Protein AF-A0A5W1Z7L9-F1 (afdb_monomer_lite)

Organism: Salmonella newport (NCBI:txid108619)

Radius of gyration: 15.55 Å; chains: 1; bounding box: 35×38×39 Å

Structure (mmCIF, N/CA/C/O backbone):
data_AF-A0A5W1Z7L9-F1
#
_entry.id   AF-A0A5W1Z7L9-F1
#
loop_
_atom_site.group_PDB
_atom_site.id
_atom_site.type_symbol
_atom_site.label_atom_id
_atom_site.label_alt_id
_atom_site.label_comp_id
_atom_site.label_asym_id
_atom_site.label_entity_id
_atom_site.label_seq_id
_atom_site.pdbx_PDB_ins_code
_atom_site.Cartn_x
_atom_site.Cartn_y
_atom_site.Cartn_z
_atom_site.occupancy
_atom_site.B_iso_or_equiv
_atom_site.auth_seq_id
_atom_site.auth_comp_id
_atom_site.auth_asym_id
_atom_site.auth_atom_id
_atom_site.pdbx_PDB_model_num
ATOM 1 N N . MET A 1 1 ? -19.820 20.999 -18.032 1.00 49.94 1 MET A N 1
ATOM 2 C CA . MET A 1 1 ? -18.857 20.872 -16.922 1.00 49.94 1 MET A CA 1
ATOM 3 C C . MET A 1 1 ? -17.539 20.488 -17.565 1.00 49.94 1 MET A C 1
ATOM 5 O O . MET A 1 1 ? -17.458 19.385 -18.086 1.00 49.94 1 MET A O 1
ATOM 9 N N . ASP A 1 2 ? -16.578 21.408 -17.646 1.00 57.59 2 ASP A N 1
ATOM 10 C CA . ASP A 1 2 ? -15.260 21.103 -18.214 1.00 57.59 2 ASP A CA 1
ATOM 11 C C . ASP A 1 2 ? -14.469 20.267 -17.210 1.00 57.59 2 ASP A C 1
ATOM 13 O O . ASP A 1 2 ? -13.840 20.780 -16.287 1.00 57.59 2 ASP A O 1
ATOM 17 N N . THR A 1 3 ? -14.555 18.950 -17.349 1.00 65.69 3 THR A N 1
ATOM 18 C CA . THR A 1 3 ? -13.773 18.009 -16.550 1.00 65.69 3 THR A CA 1
ATOM 19 C C . THR A 1 3 ? -12.587 17.514 -17.354 1.00 65.69 3 THR A C 1
ATOM 21 O O . THR A 1 3 ? -12.761 16.931 -18.423 1.00 65.69 3 THR A O 1
ATOM 24 N N . LYS A 1 4 ? -11.378 17.690 -16.816 1.00 75.12 4 LYS A N 1
ATOM 25 C CA . LYS A 1 4 ? -10.159 17.085 -17.356 1.00 75.12 4 LYS A CA 1
ATOM 26 C C . LYS A 1 4 ? -9.795 15.856 -16.531 1.00 75.12 4 LYS A C 1
ATOM 28 O O . LYS A 1 4 ? -9.700 15.936 -15.308 1.00 75.12 4 LYS A O 1
ATOM 33 N N . LEU A 1 5 ? -9.558 14.734 -17.207 1.00 77.75 5 LEU A N 1
ATOM 34 C CA . LEU A 1 5 ? -8.990 13.546 -16.576 1.00 77.75 5 LEU A CA 1
ATOM 35 C C . LEU A 1 5 ? -7.588 13.872 -16.055 1.00 77.75 5 LEU A C 1
ATOM 37 O O . LEU A 1 5 ? -6.744 14.402 -16.783 1.00 77.75 5 LEU A O 1
ATOM 41 N N . ARG A 1 6 ? -7.340 13.569 -14.782 1.00 74.94 6 ARG A N 1
ATOM 42 C CA . ARG A 1 6 ? -6.013 13.702 -14.186 1.00 74.94 6 ARG A CA 1
ATOM 43 C C . ARG A 1 6 ? -5.206 12.452 -14.511 1.00 74.94 6 ARG A C 1
ATOM 45 O O . ARG A 1 6 ? -5.657 11.347 -14.232 1.00 74.94 6 ARG A O 1
ATOM 52 N N . GLN A 1 7 ? -4.001 12.628 -15.043 1.00 77.31 7 GLN A N 1
ATOM 53 C CA . GLN A 1 7 ? -3.027 11.543 -15.100 1.00 77.31 7 GLN A CA 1
ATOM 54 C C . GLN A 1 7 ? -2.574 11.226 -13.666 1.00 77.31 7 GLN A C 1
ATOM 56 O O . GLN A 1 7 ? -2.044 12.095 -12.974 1.00 77.31 7 GLN A O 1
ATOM 61 N N . LEU A 1 8 ? -2.873 10.012 -13.196 1.00 77.62 8 LEU A N 1
ATOM 62 C CA . LEU A 1 8 ? -2.645 9.586 -11.806 1.00 77.62 8 LEU A CA 1
ATOM 63 C C . LEU A 1 8 ? -1.255 8.974 -11.581 1.00 77.62 8 LEU A C 1
ATOM 65 O O . LEU A 1 8 ? -0.785 8.928 -10.441 1.00 77.62 8 LEU A O 1
ATOM 69 N N . MET A 1 9 ? -0.619 8.498 -12.653 1.00 86.44 9 MET A N 1
ATOM 70 C CA . MET A 1 9 ? 0.701 7.871 -12.646 1.00 86.44 9 MET A CA 1
ATOM 71 C C . MET A 1 9 ? 1.510 8.317 -13.865 1.00 86.44 9 MET A C 1
ATOM 73 O O . MET A 1 9 ? 0.943 8.505 -14.947 1.00 86.44 9 MET A O 1
ATOM 77 N N . SER A 1 10 ? 2.816 8.497 -13.683 1.00 87.94 10 SER A N 1
ATOM 78 C CA . SER A 1 10 ? 3.758 8.681 -14.792 1.00 87.94 10 SER A CA 1
ATOM 79 C C . SER A 1 10 ? 3.943 7.379 -15.582 1.00 87.94 10 SER A C 1
ATOM 81 O O . SER A 1 10 ? 3.583 6.302 -15.105 1.00 87.94 10 SER A O 1
ATOM 83 N N . ASP A 1 11 ? 4.531 7.456 -16.778 1.00 89.88 11 ASP A N 1
ATOM 84 C CA . ASP A 1 11 ? 4.839 6.262 -17.584 1.00 89.88 11 ASP A CA 1
ATOM 85 C C . ASP A 1 11 ? 5.757 5.288 -16.836 1.00 89.88 11 ASP A C 1
ATOM 87 O O . ASP A 1 11 ? 5.596 4.074 -16.920 1.00 89.88 11 ASP A O 1
ATOM 91 N N . GLU A 1 12 ? 6.670 5.822 -16.029 1.00 88.69 12 GLU A N 1
ATOM 92 C CA . GLU A 1 12 ? 7.566 5.021 -15.207 1.00 88.69 12 GLU A CA 1
ATOM 93 C C . GLU A 1 12 ? 6.848 4.347 -14.029 1.00 88.69 12 GLU A C 1
ATOM 95 O O . GLU A 1 12 ? 7.101 3.182 -13.730 1.00 88.69 12 GLU A O 1
ATOM 100 N N . GLU A 1 13 ? 5.909 5.037 -13.377 1.00 90.38 13 GLU A N 1
ATOM 101 C CA . GLU A 1 13 ? 5.073 4.420 -12.341 1.00 90.38 13 GLU A CA 1
ATOM 102 C C . GLU A 1 13 ? 4.161 3.331 -12.927 1.00 90.38 13 GLU A C 1
ATOM 104 O O . GLU A 1 13 ? 3.908 2.322 -12.269 1.00 90.38 13 GLU A O 1
ATOM 109 N N . LEU A 1 14 ? 3.694 3.504 -14.169 1.00 91.88 14 LEU A N 1
ATOM 110 C CA . LEU A 1 14 ? 2.930 2.488 -14.897 1.00 91.88 14 LEU A CA 1
ATOM 111 C C . LEU A 1 14 ? 3.787 1.265 -15.240 1.00 91.88 14 LEU A C 1
ATOM 113 O O . LEU A 1 14 ? 3.330 0.133 -15.065 1.00 91.88 14 LEU A O 1
ATOM 117 N N . GLU A 1 15 ? 5.023 1.475 -15.697 1.00 93.25 15 GLU A N 1
ATOM 118 C CA . GLU A 1 15 ? 5.988 0.396 -15.917 1.00 93.25 15 GLU A CA 1
ATOM 119 C C . GLU A 1 15 ? 6.239 -0.361 -14.608 1.00 93.25 15 GLU A C 1
ATOM 121 O O . GLU A 1 15 ? 6.038 -1.576 -14.545 1.00 93.25 15 GLU A O 1
ATOM 126 N N . PHE A 1 16 ? 6.570 0.358 -13.536 1.00 94.12 16 PHE A N 1
ATOM 127 C CA . PHE A 1 16 ? 6.773 -0.214 -12.209 1.00 94.12 16 PHE A CA 1
ATOM 128 C C . PHE A 1 16 ? 5.576 -1.058 -11.749 1.00 94.12 16 PHE A C 1
ATOM 130 O O . PHE A 1 16 ? 5.740 -2.213 -11.350 1.00 94.12 16 PHE A O 1
ATOM 137 N N . PHE A 1 17 ? 4.360 -0.519 -11.859 1.00 94.56 17 PHE A N 1
ATOM 138 C CA . PHE A 1 17 ? 3.138 -1.216 -11.465 1.00 94.56 17 PHE A CA 1
ATOM 139 C C . PHE A 1 17 ? 2.876 -2.478 -12.298 1.00 94.56 17 PHE A C 1
ATOM 141 O O . PHE A 1 17 ? 2.433 -3.497 -11.766 1.00 94.56 17 PHE A O 1
ATOM 148 N N . SER A 1 18 ? 3.190 -2.446 -13.595 1.00 95.25 18 SER A N 1
ATOM 149 C CA . SER A 1 18 ? 3.093 -3.610 -14.483 1.00 95.25 18 SER A CA 1
ATOM 150 C C . SER A 1 18 ? 4.031 -4.736 -14.041 1.00 95.25 18 SER A C 1
ATOM 152 O O . SER A 1 18 ? 3.621 -5.896 -13.958 1.00 95.25 18 SER A O 1
ATOM 154 N N . HIS A 1 19 ? 5.272 -4.402 -13.683 1.00 96.31 19 HIS A N 1
ATOM 155 C CA . HIS A 1 19 ? 6.232 -5.367 -13.149 1.00 96.31 19 HIS A CA 1
ATOM 156 C C . HIS A 1 19 ? 5.794 -5.930 -11.792 1.00 96.31 19 HIS A C 1
ATOM 158 O O . HIS A 1 19 ? 5.816 -7.147 -11.606 1.00 96.31 19 HIS A O 1
ATOM 164 N N . LEU A 1 20 ? 5.306 -5.075 -10.890 1.00 95.56 20 LEU A N 1
ATOM 165 C CA . LEU A 1 20 ? 4.757 -5.496 -9.601 1.00 95.56 20 LEU A CA 1
ATOM 166 C C . LEU A 1 20 ? 3.568 -6.458 -9.765 1.00 95.56 20 LEU A C 1
ATOM 168 O O . LEU A 1 20 ? 3.475 -7.462 -9.064 1.00 95.56 20 LEU A O 1
ATOM 172 N N . THR A 1 21 ? 2.686 -6.185 -10.730 1.00 95.69 21 THR A N 1
ATOM 173 C CA . THR A 1 21 ? 1.532 -7.043 -11.048 1.00 95.69 21 THR A CA 1
ATOM 174 C C . THR A 1 21 ? 1.949 -8.424 -11.528 1.00 95.69 21 THR A C 1
ATOM 176 O O . THR A 1 21 ? 1.334 -9.408 -11.137 1.00 95.69 21 THR A O 1
ATOM 179 N N . ARG A 1 22 ? 3.016 -8.520 -12.327 1.00 95.12 22 ARG A N 1
ATOM 180 C CA . ARG A 1 22 ? 3.550 -9.812 -12.788 1.00 95.12 22 ARG A CA 1
ATOM 181 C C . ARG A 1 22 ? 4.219 -10.619 -11.675 1.00 95.12 22 ARG A C 1
ATOM 183 O O . ARG A 1 22 ? 4.290 -11.835 -11.792 1.00 95.12 22 ARG A O 1
ATOM 190 N N . LEU A 1 23 ? 4.743 -9.946 -10.652 1.00 94.94 23 LEU A N 1
ATOM 191 C CA . LEU A 1 23 ? 5.391 -10.582 -9.504 1.00 94.94 23 LEU A CA 1
ATOM 192 C C . LEU A 1 23 ? 4.398 -11.108 -8.466 1.00 94.94 23 LEU A C 1
ATOM 194 O O . LEU A 1 23 ? 4.712 -12.054 -7.754 1.00 94.94 23 LEU A O 1
ATOM 198 N N . CYS A 1 24 ? 3.214 -10.502 -8.363 1.00 95.31 24 CYS A N 1
ATOM 199 C CA . CYS A 1 24 ? 2.197 -10.955 -7.422 1.00 95.31 24 CYS A CA 1
ATOM 200 C C . CYS A 1 24 ? 1.630 -12.315 -7.863 1.00 95.31 24 CYS A C 1
ATOM 202 O O . CYS A 1 24 ? 1.137 -12.422 -8.990 1.00 95.31 24 CYS A O 1
ATOM 204 N N . PRO A 1 25 ? 1.647 -13.349 -7.003 1.00 94.94 25 PRO A N 1
ATOM 205 C CA . PRO A 1 25 ? 1.041 -14.628 -7.342 1.00 94.94 25 PRO A CA 1
ATOM 206 C C . PRO A 1 25 ? -0.486 -14.568 -7.280 1.00 94.94 25 PRO A C 1
ATOM 208 O O . PRO A 1 25 ? -1.097 -13.597 -6.819 1.00 94.94 25 PRO A O 1
ATOM 211 N N . GLU A 1 26 ? -1.117 -15.664 -7.702 1.00 94.06 26 GLU A N 1
ATOM 212 C CA . GLU A 1 26 ? -2.558 -15.835 -7.571 1.00 94.06 26 GLU A CA 1
ATOM 213 C C . GLU A 1 26 ? -3.005 -15.642 -6.111 1.00 94.06 26 GLU A C 1
ATOM 215 O O . GLU A 1 26 ? -2.407 -16.157 -5.166 1.00 94.06 26 GLU A O 1
ATOM 220 N N . GLY A 1 27 ? -4.076 -14.872 -5.914 1.00 94.44 27 GLY A N 1
ATOM 221 C CA . GLY A 1 27 ? -4.568 -14.546 -4.578 1.00 94.44 27 GLY A CA 1
ATOM 222 C C . GLY A 1 27 ? -3.912 -13.315 -3.940 1.00 94.44 27 GLY A C 1
ATOM 223 O O . GLY A 1 27 ? -4.277 -12.969 -2.810 1.00 94.44 27 GLY A O 1
ATOM 224 N N . MET A 1 28 ? -3.016 -12.619 -4.645 1.00 96.75 28 MET A N 1
ATOM 225 C CA . MET A 1 28 ? -2.553 -11.277 -4.289 1.00 96.75 28 MET A CA 1
ATOM 226 C C . MET A 1 28 ? -2.881 -10.275 -5.395 1.00 96.75 28 MET A C 1
ATOM 228 O O . MET A 1 28 ? -2.762 -10.578 -6.579 1.00 96.75 28 MET A O 1
ATOM 232 N N . ILE A 1 29 ? -3.304 -9.073 -5.004 1.00 96.00 29 ILE A N 1
ATOM 233 C CA . ILE A 1 29 ? -3.595 -7.988 -5.940 1.00 96.00 29 ILE A CA 1
ATOM 234 C C . ILE A 1 29 ? -2.806 -6.736 -5.557 1.00 96.00 29 ILE A C 1
ATOM 236 O O . ILE A 1 29 ? -2.970 -6.223 -4.443 1.00 96.00 29 ILE A O 1
ATOM 240 N N . PRO A 1 30 ? -1.956 -6.222 -6.459 1.00 95.88 30 PRO A N 1
ATOM 241 C CA . PRO A 1 30 ? -1.390 -4.904 -6.297 1.00 95.88 30 PRO A CA 1
ATOM 242 C C . PRO A 1 30 ? -2.411 -3.841 -6.708 1.00 95.88 30 PRO A C 1
ATOM 244 O O . PRO A 1 30 ? -3.138 -3.968 -7.691 1.00 95.88 30 PRO A O 1
ATOM 247 N N . LEU A 1 31 ? -2.447 -2.767 -5.935 1.00 95.06 31 LEU A N 1
ATOM 248 C CA . LEU A 1 31 ? -3.289 -1.596 -6.104 1.00 95.06 31 LEU A CA 1
ATOM 249 C C . LEU A 1 31 ? -2.394 -0.356 -6.104 1.00 95.06 31 LEU A C 1
ATOM 251 O O . LEU A 1 31 ? -1.370 -0.319 -5.419 1.00 95.06 31 LEU A O 1
ATOM 255 N N . ALA A 1 32 ? -2.791 0.669 -6.853 1.00 92.00 32 ALA A N 1
ATOM 256 C CA . ALA A 1 32 ? -2.071 1.934 -6.937 1.00 92.00 32 ALA A CA 1
ATOM 257 C C . ALA A 1 32 ? -2.916 3.089 -6.388 1.00 92.00 32 ALA A C 1
ATOM 259 O O . ALA A 1 32 ? -4.139 3.088 -6.525 1.00 92.00 32 ALA A O 1
ATOM 260 N N . ARG A 1 33 ? -2.253 4.096 -5.806 1.00 89.38 33 ARG A N 1
ATOM 261 C CA . ARG A 1 33 ? -2.866 5.337 -5.288 1.00 89.38 33 ARG A CA 1
ATOM 262 C C . ARG A 1 33 ? -4.019 5.082 -4.307 1.00 89.38 33 ARG A C 1
ATOM 264 O O . ARG A 1 33 ? -5.094 5.668 -4.423 1.00 89.38 33 ARG A O 1
ATOM 271 N N . VAL A 1 34 ? -3.780 4.223 -3.323 1.00 89.75 34 VAL A N 1
ATOM 272 C CA . VAL A 1 34 ? -4.790 3.802 -2.344 1.00 89.75 34 VAL A CA 1
ATOM 273 C C . VAL A 1 34 ? -4.803 4.747 -1.146 1.00 89.75 34 VAL A C 1
ATOM 275 O O . VAL A 1 34 ? -3.756 5.075 -0.588 1.00 89.75 34 VAL A O 1
ATOM 278 N N . LYS A 1 35 ? -5.989 5.180 -0.715 1.00 89.88 35 LYS A N 1
ATOM 279 C CA . LYS A 1 35 ? -6.160 5.853 0.577 1.00 89.88 35 LYS A CA 1
ATOM 280 C C . LYS A 1 35 ? -5.977 4.836 1.695 1.00 89.88 35 LYS A C 1
ATOM 282 O O . LYS A 1 35 ? -6.687 3.838 1.737 1.00 89.88 35 LYS A O 1
ATOM 287 N N . LEU A 1 36 ? -5.023 5.074 2.595 1.00 85.19 36 LEU A N 1
ATOM 288 C CA . LEU A 1 36 ? -4.684 4.077 3.616 1.00 85.19 36 LEU A CA 1
ATOM 289 C C . LEU A 1 36 ? -5.850 3.814 4.584 1.00 85.19 36 LEU A C 1
ATOM 291 O O . LEU A 1 36 ? -6.019 2.692 5.051 1.00 85.19 36 LEU A O 1
ATOM 295 N N . THR A 1 37 ? -6.696 4.8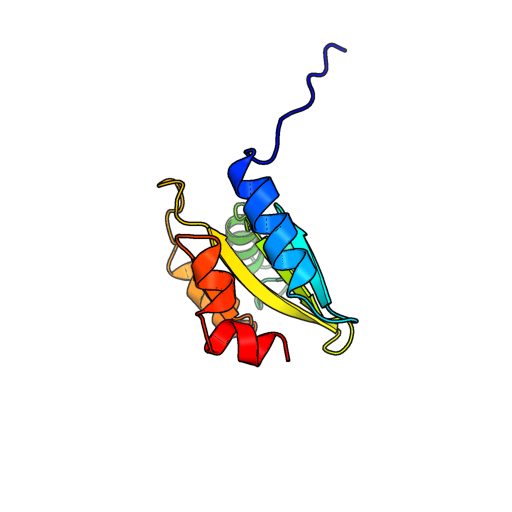21 4.809 1.00 89.31 37 THR A N 1
ATOM 296 C CA . THR A 1 37 ? -7.928 4.740 5.611 1.00 89.31 37 THR A CA 1
ATOM 297 C C . THR A 1 37 ? -8.977 3.766 5.080 1.00 89.31 37 THR A C 1
ATOM 299 O O . THR A 1 37 ? -9.871 3.391 5.828 1.00 89.31 37 THR A O 1
ATOM 302 N N . GLU A 1 38 ? -8.868 3.308 3.831 1.00 88.25 38 GLU A N 1
ATOM 303 C CA . GLU A 1 38 ? -9.725 2.237 3.302 1.00 88.25 38 GLU A CA 1
ATOM 304 C C . GLU A 1 38 ? -9.402 0.871 3.937 1.00 88.25 38 GLU A C 1
ATOM 306 O O . GLU A 1 38 ? -10.208 -0.054 3.871 1.00 88.25 38 GLU A O 1
ATOM 311 N N . PHE A 1 39 ? -8.221 0.726 4.552 1.00 87.00 39 PHE A N 1
ATOM 312 C CA . PHE A 1 39 ? -7.736 -0.549 5.091 1.00 87.00 39 PHE A CA 1
ATOM 313 C C . PHE A 1 39 ? -7.188 -0.472 6.519 1.00 87.00 39 PHE A C 1
ATOM 315 O O . PHE A 1 39 ? -7.084 -1.504 7.181 1.00 87.00 39 PHE A O 1
ATOM 322 N N . VAL A 1 40 ? -6.820 0.718 6.991 1.00 84.38 40 VAL A N 1
ATOM 323 C CA . VAL A 1 40 ? -6.258 0.949 8.325 1.00 84.38 40 VAL A CA 1
ATOM 324 C C . VAL A 1 40 ? -7.132 1.947 9.071 1.00 84.38 40 VAL A C 1
ATOM 326 O O . VAL A 1 40 ? -7.393 3.043 8.578 1.00 84.38 40 VAL A O 1
ATOM 329 N N . PHE A 1 41 ? -7.547 1.573 10.279 1.00 85.38 41 PHE A N 1
ATOM 330 C CA . PHE A 1 41 ? -8.321 2.422 11.182 1.00 85.38 41 PHE A CA 1
ATOM 331 C C . PHE A 1 41 ? -7.532 2.704 12.464 1.00 85.38 41 PHE A C 1
ATOM 333 O O . PHE A 1 41 ? -6.796 1.824 12.920 1.00 85.38 41 PHE A O 1
ATOM 340 N N . PRO A 1 42 ? -7.687 3.898 13.069 1.00 87.00 42 PRO A N 1
ATOM 341 C CA . PRO A 1 42 ? -7.145 4.156 14.395 1.00 87.00 42 PRO A CA 1
ATOM 342 C C . PRO A 1 42 ? -7.648 3.133 15.415 1.00 87.00 42 PRO A C 1
ATOM 344 O O . PRO A 1 42 ? -8.810 2.729 15.378 1.00 87.00 42 PRO A O 1
ATOM 347 N N . LEU A 1 43 ? -6.778 2.760 16.354 1.00 84.69 43 LEU A N 1
ATOM 348 C CA . LEU A 1 43 ? -7.127 1.872 17.469 1.00 84.69 43 LEU A CA 1
ATOM 349 C C . LEU A 1 43 ? -7.954 2.577 18.551 1.00 84.69 43 LEU A C 1
ATOM 351 O O . LEU A 1 43 ? -8.598 1.910 19.359 1.00 84.69 43 LEU A O 1
ATOM 355 N N . ALA A 1 44 ? -7.905 3.911 18.592 1.00 87.44 44 ALA A N 1
ATOM 356 C CA . ALA A 1 44 ? -8.678 4.711 19.531 1.00 87.44 44 ALA A CA 1
ATOM 357 C C . ALA A 1 44 ? -10.186 4.471 19.357 1.00 87.44 44 ALA A C 1
ATOM 359 O O . ALA A 1 44 ? -10.669 4.196 18.259 1.00 87.44 44 ALA A O 1
ATOM 360 N N . GLU A 1 45 ? -10.942 4.599 20.446 1.00 91.81 45 GLU A N 1
ATOM 361 C CA . GLU A 1 45 ? -12.388 4.394 20.418 1.00 91.81 45 GLU A CA 1
ATOM 362 C C . GLU A 1 45 ? -13.073 5.422 19.506 1.00 91.81 45 GLU A C 1
ATOM 364 O O . GLU A 1 45 ? -12.794 6.627 19.564 1.00 91.81 45 GLU A O 1
ATOM 369 N N . TYR A 1 46 ? -13.979 4.937 18.655 1.00 91.06 46 TYR A N 1
ATOM 370 C CA . TYR A 1 46 ? -14.723 5.777 17.725 1.00 91.06 46 TYR A CA 1
ATOM 371 C C . TYR A 1 46 ? -15.511 6.856 18.475 1.00 91.06 46 TYR A C 1
ATOM 373 O O . TYR A 1 46 ? -16.216 6.573 19.440 1.00 91.06 46 TYR A O 1
ATOM 381 N N . GLY A 1 47 ? -15.425 8.098 18.001 1.00 92.44 47 GLY A N 1
ATOM 382 C CA . GLY A 1 47 ? -16.085 9.242 18.632 1.00 92.44 47 GLY A CA 1
ATOM 383 C C . GLY A 1 47 ? -15.216 10.015 19.626 1.00 92.44 47 GLY A C 1
ATOM 384 O O . GLY A 1 47 ? -15.643 11.073 20.081 1.00 92.44 47 GLY A O 1
ATOM 385 N N . THR A 1 48 ? -14.002 9.544 19.922 1.00 95.44 48 THR A N 1
ATOM 386 C CA . THR A 1 48 ? -13.033 10.282 20.748 1.00 95.44 48 THR A CA 1
ATOM 387 C C . THR A 1 48 ? -12.235 11.299 19.930 1.00 95.44 48 THR A C 1
ATOM 389 O O . THR A 1 48 ? -11.991 11.105 18.737 1.00 95.44 48 THR A O 1
ATOM 392 N N . ASP A 1 49 ? -11.764 12.370 20.577 1.00 95.94 49 ASP A N 1
ATOM 393 C CA . ASP A 1 49 ? -10.898 13.373 19.935 1.00 95.94 49 ASP A CA 1
ATOM 394 C C . ASP A 1 49 ? -9.622 12.747 19.355 1.00 95.94 49 ASP A C 1
ATOM 396 O O . ASP A 1 49 ? -9.186 13.118 18.263 1.00 95.94 49 ASP A O 1
ATOM 400 N N . LEU A 1 50 ? -9.058 11.755 20.054 1.00 91.50 50 LEU A N 1
ATOM 401 C CA . LEU A 1 50 ? -7.882 11.018 19.600 1.00 91.50 50 LEU A CA 1
ATOM 402 C C . LEU A 1 50 ? -8.174 10.227 18.318 1.00 91.50 50 LEU A C 1
ATOM 404 O O . LEU A 1 50 ? -7.408 10.321 17.362 1.00 91.50 50 LEU A O 1
ATOM 408 N N . PHE A 1 51 ? -9.312 9.526 18.250 1.00 92.06 51 PHE A N 1
ATOM 409 C CA . PHE A 1 51 ? -9.728 8.836 17.027 1.00 92.06 51 PHE A CA 1
ATOM 410 C C . PHE A 1 51 ? -9.841 9.800 15.843 1.00 92.06 51 PHE A C 1
ATOM 412 O O . PHE A 1 51 ? -9.313 9.518 14.768 1.00 92.06 51 PHE A O 1
ATOM 419 N N . TYR A 1 52 ? -10.503 10.948 16.019 1.00 92.06 52 TYR A N 1
ATOM 420 C CA . TYR A 1 52 ? -10.670 11.913 14.929 1.00 92.06 52 TYR A CA 1
ATOM 421 C C . TYR A 1 52 ? -9.347 12.539 14.489 1.00 92.06 52 TYR A C 1
ATOM 423 O O . TYR A 1 52 ? -9.158 12.788 13.295 1.00 92.06 52 TYR A O 1
ATOM 431 N N . HIS A 1 53 ? -8.439 12.789 15.433 1.00 90.94 53 HIS A N 1
ATOM 432 C CA . HIS A 1 53 ? -7.093 13.258 15.138 1.00 90.94 53 HIS A CA 1
ATOM 433 C C . HIS A 1 53 ? -6.339 12.240 14.273 1.00 90.94 53 HIS A C 1
ATOM 435 O O . HIS A 1 53 ? -5.963 12.558 13.142 1.00 90.94 53 HIS A O 1
ATOM 441 N N . ASP A 1 54 ? -6.214 11.002 14.753 1.00 87.88 54 ASP A N 1
ATOM 442 C CA . ASP A 1 54 ? -5.474 9.937 14.072 1.00 87.88 54 ASP A CA 1
ATOM 443 C C . ASP A 1 54 ? -6.088 9.601 12.710 1.00 87.88 54 ASP A C 1
ATOM 445 O O . ASP A 1 54 ? -5.379 9.474 11.711 1.00 87.88 54 ASP A O 1
ATOM 449 N N . PHE A 1 55 ? -7.421 9.527 12.631 1.00 89.81 55 PHE A N 1
ATOM 450 C CA . PHE A 1 55 ? -8.125 9.282 11.375 1.00 89.81 55 PHE A CA 1
ATOM 451 C C . PHE A 1 55 ? -7.850 10.389 10.356 1.00 89.81 55 PHE A C 1
ATOM 453 O O . PHE A 1 55 ? -7.633 10.116 9.175 1.00 89.81 55 PHE A O 1
ATOM 460 N N . LYS A 1 56 ? -7.843 11.655 10.788 1.00 89.94 56 LYS A N 1
ATOM 461 C CA . LYS A 1 56 ? -7.574 12.791 9.901 1.00 89.94 56 LYS A CA 1
ATOM 462 C C . LYS A 1 56 ? -6.140 12.773 9.387 1.00 89.94 56 LYS A C 1
ATOM 464 O O . LYS A 1 56 ? -5.931 13.101 8.220 1.00 89.94 56 LYS A O 1
ATOM 469 N N . GLU A 1 57 ? -5.175 12.401 10.223 1.00 86.62 57 GLU A N 1
ATOM 470 C CA . GLU A 1 57 ? -3.784 12.245 9.801 1.00 86.62 57 GLU A CA 1
ATOM 471 C C . GLU A 1 57 ? -3.624 11.069 8.821 1.00 86.62 57 GLU A C 1
ATOM 473 O O . GLU A 1 57 ? -3.075 11.262 7.734 1.00 86.62 57 GLU A O 1
ATOM 478 N N . LEU A 1 58 ? -4.215 9.903 9.112 1.00 86.25 58 LEU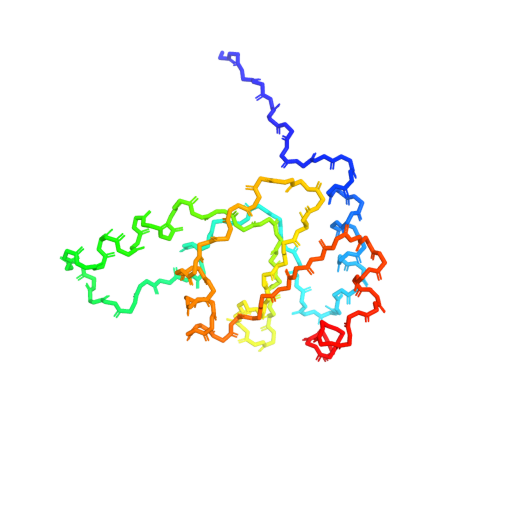 A N 1
ATOM 479 C CA . LEU A 1 58 ? -4.259 8.756 8.192 1.00 86.25 58 LEU A CA 1
ATOM 480 C C . LEU A 1 58 ? -4.903 9.118 6.846 1.00 86.25 58 LEU A C 1
ATOM 482 O O . LEU A 1 58 ? -4.381 8.767 5.789 1.00 86.25 58 LEU A O 1
ATOM 486 N N . ASN A 1 59 ? -6.013 9.860 6.854 1.00 88.62 59 ASN A N 1
ATOM 487 C CA . ASN A 1 59 ? -6.778 10.184 5.645 1.00 88.62 59 ASN A CA 1
ATOM 488 C C . ASN A 1 59 ? -6.017 11.102 4.668 1.00 88.62 59 ASN A C 1
ATOM 490 O O . ASN A 1 59 ? -6.342 11.183 3.475 1.00 88.62 59 ASN A O 1
ATOM 494 N N . LYS A 1 60 ? -4.976 11.801 5.135 1.00 86.38 60 LYS A N 1
ATOM 495 C CA . LYS A 1 60 ? -4.077 12.566 4.256 1.00 86.38 60 LYS A CA 1
ATOM 496 C C . LYS A 1 60 ? -3.188 11.645 3.424 1.00 86.38 60 LYS A C 1
ATOM 498 O O . LYS A 1 60 ? -2.767 12.033 2.334 1.00 86.38 60 LYS A O 1
ATOM 503 N N . ILE A 1 61 ? -2.947 10.424 3.891 1.00 85.06 61 ILE A N 1
ATOM 504 C CA . ILE A 1 61 ? -2.003 9.495 3.285 1.00 85.06 61 ILE A CA 1
ATOM 505 C C . ILE A 1 61 ? -2.671 8.744 2.138 1.00 85.06 61 ILE A C 1
ATOM 507 O O . ILE A 1 61 ? -3.688 8.066 2.285 1.00 85.06 61 ILE A O 1
ATOM 511 N N . THR A 1 62 ? -2.067 8.877 0.963 1.00 88.00 62 THR A N 1
ATOM 512 C CA . THR A 1 62 ? -2.370 8.043 -0.200 1.00 88.00 62 THR A CA 1
ATOM 513 C C . THR A 1 62 ? -1.104 7.271 -0.518 1.00 88.00 62 THR A C 1
ATOM 515 O O . THR A 1 62 ? -0.110 7.872 -0.924 1.00 88.00 62 THR A O 1
ATOM 518 N N . VAL A 1 63 ? -1.117 5.964 -0.279 1.00 88.50 63 VAL A N 1
ATOM 519 C CA . VAL A 1 63 ? 0.043 5.117 -0.551 1.00 88.50 63 VAL A CA 1
ATOM 520 C C . VAL A 1 63 ? 0.170 4.893 -2.062 1.00 88.50 63 VAL A C 1
ATOM 522 O O . VAL A 1 63 ? -0.845 4.715 -2.746 1.00 88.50 63 VAL A O 1
ATOM 525 N N . PRO A 1 64 ? 1.390 4.952 -2.623 1.00 89.69 64 PRO A N 1
ATOM 526 C CA . PRO A 1 64 ? 1.579 4.869 -4.067 1.00 89.69 64 PRO A CA 1
ATOM 527 C C . PRO A 1 64 ? 1.270 3.473 -4.598 1.00 89.69 64 PRO A C 1
ATOM 529 O O . PRO A 1 64 ? 0.496 3.373 -5.547 1.00 89.69 64 PRO A O 1
ATOM 532 N N . PHE A 1 65 ? 1.783 2.427 -3.947 1.00 92.69 65 PHE A N 1
ATOM 533 C CA . PHE A 1 65 ? 1.489 1.035 -4.272 1.00 92.69 65 PHE A CA 1
ATOM 534 C C . PHE A 1 65 ? 1.224 0.226 -3.008 1.00 92.69 65 PHE A C 1
ATOM 536 O O . PHE A 1 65 ? 1.787 0.491 -1.944 1.00 92.69 65 PHE A O 1
ATOM 543 N N . PHE A 1 66 ? 0.348 -0.759 -3.139 1.00 93.44 66 PHE A N 1
ATOM 544 C CA . PHE A 1 66 ? -0.199 -1.519 -2.029 1.00 93.44 66 PHE A CA 1
ATOM 545 C C . PHE A 1 66 ? -0.557 -2.926 -2.482 1.00 93.44 66 PHE A C 1
ATOM 547 O O . PHE A 1 66 ? -1.106 -3.078 -3.566 1.00 93.44 66 PHE A O 1
ATOM 554 N N . ILE A 1 67 ? -0.299 -3.946 -1.668 1.00 96.38 67 ILE A N 1
ATOM 555 C CA . ILE A 1 67 ? -0.636 -5.334 -1.997 1.00 96.38 67 ILE A CA 1
ATOM 556 C C . ILE A 1 67 ? -1.635 -5.863 -0.980 1.00 96.38 67 ILE A C 1
ATOM 558 O O . ILE A 1 67 ? -1.377 -5.873 0.228 1.00 96.38 67 ILE A O 1
ATOM 562 N N . TYR A 1 68 ? -2.769 -6.343 -1.484 1.00 96.06 68 TYR A N 1
ATOM 563 C CA . TYR A 1 68 ? -3.780 -7.030 -0.696 1.00 96.06 68 TYR A CA 1
ATOM 564 C C . TYR A 1 68 ? -3.723 -8.534 -0.964 1.00 96.06 68 TYR A C 1
ATOM 566 O O . TYR A 1 68 ? -3.704 -8.965 -2.116 1.00 96.06 68 TYR A O 1
ATOM 574 N N . SER A 1 69 ? -3.727 -9.342 0.097 1.00 95.75 69 SER A N 1
ATOM 575 C CA . SER A 1 69 ? -3.784 -10.800 -0.014 1.00 95.75 69 SER A CA 1
ATOM 576 C C . SER A 1 69 ? -5.188 -11.298 0.304 1.00 95.75 69 SER A C 1
ATOM 578 O O . SER A 1 69 ? -5.669 -11.148 1.429 1.00 95.75 69 SER A O 1
ATOM 580 N N . PHE A 1 70 ? -5.823 -11.975 -0.653 1.00 94.50 70 PHE A N 1
ATOM 581 C CA . PHE A 1 70 ? -7.120 -12.625 -0.448 1.00 94.50 70 PHE A CA 1
ATOM 582 C C . PHE A 1 70 ? -7.022 -13.785 0.549 1.00 94.50 70 PHE A C 1
ATOM 584 O O . PHE A 1 70 ? -7.923 -13.979 1.363 1.00 94.50 70 PHE A O 1
ATOM 591 N N . LYS A 1 71 ? -5.899 -14.514 0.545 1.00 93.19 71 LYS A N 1
ATOM 592 C CA . LYS A 1 71 ? -5.640 -15.616 1.485 1.00 93.19 71 LYS A CA 1
ATOM 593 C C . LYS A 1 71 ? -5.554 -15.118 2.929 1.00 93.19 71 LYS A C 1
ATOM 595 O O . LYS A 1 71 ? -6.188 -15.691 3.811 1.00 93.19 71 LYS A O 1
ATOM 600 N N . LYS A 1 72 ? -4.792 -14.042 3.167 1.00 92.00 72 LYS A N 1
ATOM 601 C CA . LYS A 1 72 ? -4.643 -13.432 4.502 1.00 92.00 72 LYS A CA 1
ATOM 602 C C . LYS A 1 72 ? -5.812 -12.498 4.858 1.00 92.00 72 LYS A C 1
ATOM 604 O O . LYS A 1 72 ? -5.921 -12.095 6.011 1.00 92.00 72 LYS A O 1
ATOM 609 N N . LYS A 1 73 ? -6.679 -12.170 3.888 1.00 92.62 73 LYS A N 1
ATOM 610 C CA . LYS A 1 73 ? -7.809 -11.227 3.996 1.00 92.62 73 LYS A CA 1
ATOM 611 C C . LYS A 1 73 ? -7.400 -9.854 4.532 1.00 92.62 73 LYS A C 1
ATOM 613 O O . LYS A 1 73 ? -8.180 -9.186 5.210 1.00 92.62 73 LYS A O 1
ATOM 618 N N . LYS A 1 74 ? -6.167 -9.439 4.248 1.00 92.19 74 LYS A N 1
ATOM 619 C CA . LYS A 1 74 ? -5.614 -8.181 4.737 1.00 92.19 74 LYS A CA 1
ATOM 620 C C . LYS A 1 74 ? -4.544 -7.625 3.797 1.00 92.19 74 LYS A C 1
ATOM 622 O O . LYS A 1 74 ? -3.991 -8.374 2.981 1.00 92.19 74 LYS A O 1
ATOM 627 N N . PRO A 1 75 ? -4.223 -6.332 3.935 1.00 93.06 75 PRO A N 1
ATOM 628 C CA . PRO A 1 75 ? -3.022 -5.759 3.352 1.00 93.06 75 PRO A CA 1
ATOM 629 C C . PRO A 1 75 ? -1.778 -6.477 3.854 1.00 93.06 75 PRO A C 1
ATOM 631 O O . PRO A 1 75 ? -1.694 -6.817 5.034 1.00 93.06 75 PRO A O 1
ATOM 634 N N . VAL A 1 76 ? -0.812 -6.687 2.970 1.00 95.12 76 VAL A N 1
ATOM 635 C CA . VAL A 1 76 ? 0.467 -7.308 3.341 1.00 95.12 76 VAL A CA 1
ATOM 636 C C . VAL A 1 76 ? 1.635 -6.358 3.175 1.00 95.12 76 VAL A C 1
ATOM 638 O O . VAL A 1 76 ? 2.615 -6.478 3.902 1.00 95.12 76 VAL A O 1
ATOM 641 N N . CYS A 1 77 ? 1.534 -5.406 2.248 1.00 94.75 77 CYS A N 1
ATOM 642 C CA . CYS A 1 77 ? 2.663 -4.567 1.903 1.00 94.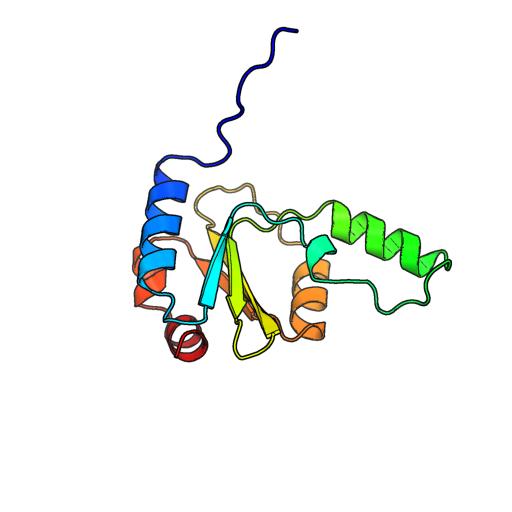75 77 CYS A CA 1
ATOM 643 C C . CYS A 1 77 ? 2.244 -3.209 1.321 1.00 94.75 77 CYS A C 1
ATOM 645 O O . CYS A 1 77 ? 1.301 -3.123 0.534 1.00 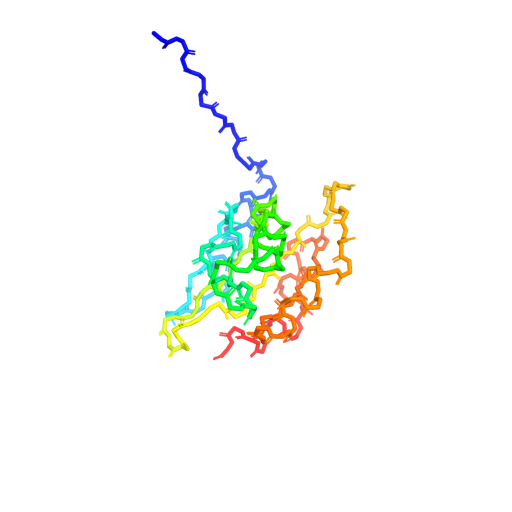94.75 77 CYS A O 1
ATOM 647 N N . VAL A 1 78 ? 2.988 -2.164 1.686 1.00 93.81 78 VAL A N 1
ATOM 648 C CA . VAL A 1 78 ? 3.044 -0.860 1.016 1.00 93.81 78 VAL A CA 1
ATOM 649 C C . VAL A 1 78 ? 4.407 -0.724 0.345 1.00 93.81 78 VAL A C 1
ATOM 651 O O . VAL A 1 78 ? 5.432 -0.997 0.968 1.00 93.81 78 VAL A O 1
ATOM 654 N N . ILE A 1 79 ? 4.436 -0.251 -0.901 1.00 93.12 79 ILE A N 1
ATOM 655 C CA . ILE A 1 79 ? 5.682 -0.025 -1.640 1.00 93.12 79 ILE A CA 1
ATOM 656 C C . ILE A 1 79 ? 5.750 1.428 -2.087 1.00 93.12 79 ILE A C 1
ATOM 658 O O . ILE A 1 79 ? 4.884 1.884 -2.830 1.00 93.12 79 ILE A O 1
ATOM 662 N N . PHE A 1 80 ? 6.796 2.143 -1.673 1.00 89.12 80 PHE A N 1
ATOM 663 C CA . PHE A 1 80 ? 7.125 3.476 -2.169 1.00 89.12 80 PHE A CA 1
ATOM 664 C C . PHE A 1 80 ? 8.178 3.402 -3.261 1.00 89.12 80 PHE A C 1
ATOM 666 O O . PHE A 1 80 ? 9.288 2.919 -3.038 1.00 89.12 80 PHE A O 1
ATOM 673 N N . TYR A 1 81 ? 7.830 3.947 -4.422 1.00 86.31 81 TYR A N 1
ATOM 674 C CA . TYR A 1 81 ? 8.763 4.138 -5.514 1.00 86.31 81 TYR A CA 1
ATOM 675 C C . TYR A 1 81 ? 9.440 5.509 -5.380 1.00 86.31 81 TYR A C 1
ATOM 677 O O . TYR A 1 81 ? 8.828 6.545 -5.631 1.00 86.31 81 TYR A O 1
ATOM 685 N N . LEU A 1 82 ? 10.687 5.514 -4.902 1.00 75.00 82 LEU A N 1
ATOM 686 C CA . LEU A 1 82 ? 11.399 6.703 -4.414 1.00 75.00 82 LEU A CA 1
ATOM 687 C C . LEU A 1 82 ? 12.031 7.571 -5.500 1.00 75.00 82 LEU A C 1
ATOM 689 O O . LEU A 1 82 ? 12.640 8.592 -5.190 1.00 75.00 82 LEU A O 1
ATOM 693 N N . LYS A 1 83 ? 11.896 7.198 -6.774 1.00 67.38 83 LYS A N 1
ATOM 694 C CA . LYS A 1 83 ? 12.485 7.980 -7.863 1.00 67.38 83 LYS A CA 1
ATOM 695 C C . LYS A 1 83 ? 11.893 9.394 -7.965 1.00 67.38 83 LYS A C 1
ATOM 697 O O . LYS A 1 83 ? 12.531 10.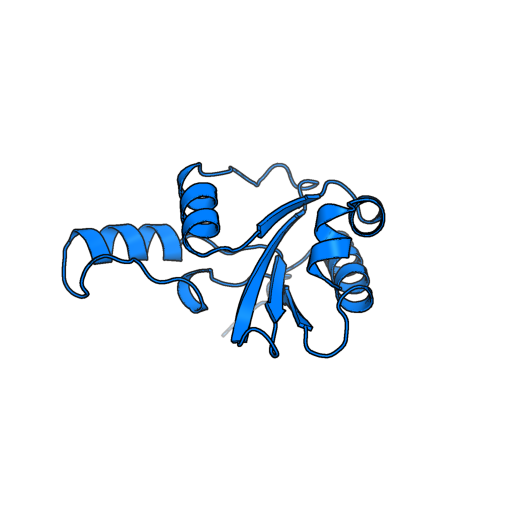292 -8.508 1.00 67.38 83 LYS A O 1
ATOM 702 N N . ASP A 1 84 ? 10.711 9.608 -7.386 1.00 55.72 84 ASP A N 1
ATOM 703 C CA . ASP A 1 84 ? 10.131 10.929 -7.183 1.00 55.72 84 ASP A CA 1
ATOM 704 C C . ASP A 1 84 ? 10.452 11.405 -5.751 1.00 55.72 84 ASP A C 1
ATOM 706 O O . ASP A 1 84 ? 9.924 10.877 -4.770 1.00 5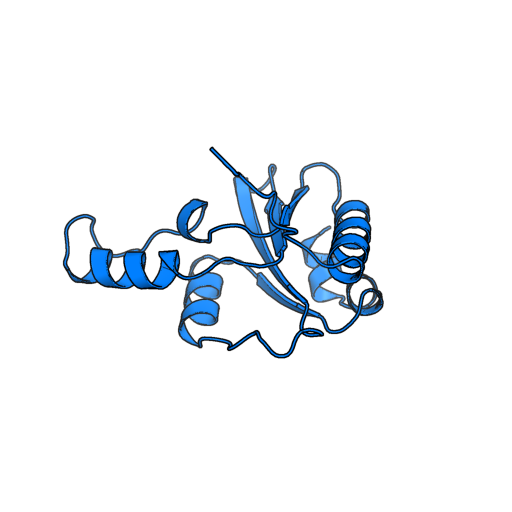5.72 84 ASP A O 1
ATOM 710 N N . ASN A 1 85 ? 11.311 12.425 -5.621 1.00 49.38 85 ASN A N 1
ATOM 711 C CA . ASN A 1 85 ? 11.799 13.032 -4.361 1.00 49.38 85 ASN A CA 1
ATOM 712 C C . ASN A 1 85 ? 10.695 13.669 -3.475 1.00 49.38 85 ASN A C 1
ATOM 714 O O . ASN A 1 85 ? 10.965 14.524 -2.633 1.00 49.38 85 ASN A O 1
ATOM 718 N N . LYS A 1 86 ? 9.429 13.304 -3.679 1.00 53.16 86 LYS A N 1
ATOM 719 C CA . LYS A 1 86 ? 8.252 13.849 -2.993 1.00 53.16 86 LYS A CA 1
ATOM 720 C C . LYS A 1 86 ? 7.776 12.996 -1.824 1.00 53.16 86 LYS A C 1
ATOM 722 O O . LYS A 1 86 ? 6.800 13.366 -1.172 1.00 53.16 86 LYS A O 1
ATOM 727 N N . VAL A 1 87 ? 8.429 11.871 -1.544 1.00 53.09 87 VAL A N 1
ATOM 728 C CA . VAL A 1 87 ? 8.056 11.024 -0.410 1.00 53.09 87 VAL A CA 1
ATOM 729 C C . VAL A 1 87 ? 8.714 11.567 0.856 1.00 53.09 87 VAL A C 1
ATOM 731 O O . VAL A 1 87 ? 9.787 11.134 1.265 1.00 53.09 87 VAL A O 1
ATOM 734 N N . GLY A 1 88 ? 8.057 12.544 1.482 1.00 51.34 88 GLY A N 1
ATOM 735 C CA . GLY A 1 88 ? 8.280 12.815 2.896 1.00 51.34 88 GLY A CA 1
ATOM 736 C C . GLY A 1 88 ? 7.789 11.607 3.687 1.00 51.34 88 GLY A C 1
ATOM 737 O O . GLY A 1 88 ? 6.581 11.391 3.785 1.00 51.34 88 GLY A O 1
ATOM 738 N N . PHE A 1 89 ? 8.714 10.792 4.193 1.00 57.69 89 PHE A N 1
ATOM 739 C CA . PHE A 1 89 ? 8.374 9.766 5.173 1.00 57.69 89 PHE A CA 1
ATOM 740 C C . PHE A 1 89 ? 7.939 10.463 6.454 1.00 57.69 89 PHE A C 1
ATOM 742 O O . PHE A 1 89 ? 8.639 11.332 6.967 1.00 57.69 89 PHE A O 1
ATOM 749 N N . ASN A 1 90 ? 6.755 10.106 6.934 1.00 65.50 90 ASN A N 1
ATOM 750 C CA . ASN A 1 90 ? 6.340 10.450 8.278 1.00 65.50 90 ASN A CA 1
ATOM 751 C C . ASN A 1 90 ? 6.645 9.228 9.143 1.00 65.50 90 ASN A C 1
ATOM 753 O O . ASN A 1 90 ? 6.117 8.156 8.844 1.00 65.50 90 ASN A O 1
ATOM 757 N N . ASP A 1 91 ? 7.460 9.379 10.187 1.00 71.00 91 ASP A N 1
ATOM 758 C CA . ASP A 1 91 ? 7.745 8.315 11.163 1.00 71.00 91 ASP A CA 1
ATOM 759 C C . ASP A 1 91 ? 6.440 7.679 11.685 1.00 71.00 91 ASP A C 1
ATOM 761 O O . ASP A 1 91 ? 6.359 6.472 11.901 1.00 71.00 91 ASP A O 1
ATOM 765 N N . ALA A 1 92 ? 5.361 8.468 11.773 1.00 75.06 92 ALA A N 1
ATOM 766 C CA . ALA A 1 92 ? 4.035 7.989 12.153 1.00 75.06 92 ALA A CA 1
ATOM 767 C C . ALA A 1 92 ? 3.442 6.949 11.183 1.00 75.06 92 ALA A C 1
ATOM 769 O O . ALA A 1 92 ? 2.746 6.036 11.621 1.00 75.06 92 ALA A O 1
ATOM 770 N N . LEU A 1 93 ? 3.712 7.055 9.874 1.00 79.88 93 LEU A N 1
ATOM 771 C CA . LEU A 1 93 ? 3.229 6.075 8.898 1.00 79.88 93 LEU A CA 1
ATOM 772 C C . LEU A 1 93 ? 3.925 4.730 9.090 1.00 79.88 93 LEU A C 1
ATOM 774 O O . LEU A 1 93 ? 3.257 3.701 9.051 1.00 79.88 93 LEU A O 1
ATOM 778 N N . GLU A 1 94 ? 5.244 4.734 9.283 1.00 85.38 94 GLU A N 1
ATOM 779 C CA . GLU A 1 94 ? 5.995 3.494 9.495 1.00 85.38 94 GLU A CA 1
ATOM 780 C C . GLU A 1 94 ? 5.487 2.781 10.750 1.00 85.38 94 GLU A C 1
ATOM 782 O O . GLU A 1 94 ? 5.144 1.602 10.683 1.00 85.38 94 GLU A O 1
ATOM 787 N N . ILE A 1 95 ? 5.288 3.533 11.838 1.00 83.50 95 ILE A N 1
ATOM 788 C CA . ILE A 1 95 ? 4.720 3.024 13.093 1.00 83.50 95 ILE A CA 1
ATOM 789 C C . ILE A 1 95 ? 3.310 2.451 12.884 1.00 83.50 95 ILE A C 1
ATOM 791 O O . ILE A 1 95 ? 2.991 1.375 13.391 1.00 83.50 95 ILE A O 1
ATOM 795 N N . TRP A 1 96 ? 2.436 3.134 12.137 1.00 83.94 96 TRP A N 1
ATOM 796 C CA . TRP A 1 96 ? 1.095 2.612 11.855 1.00 83.94 96 TRP A CA 1
ATOM 797 C C . TRP A 1 96 ? 1.124 1.319 11.048 1.00 83.94 96 TRP A C 1
ATOM 799 O O . TRP A 1 96 ? 0.383 0.389 11.369 1.00 83.94 96 TRP A O 1
ATOM 809 N N . LEU A 1 97 ? 1.963 1.246 10.013 1.00 88.75 97 LEU A N 1
ATOM 810 C CA . LEU A 1 97 ? 2.087 0.048 9.187 1.00 88.75 97 LEU A CA 1
ATOM 811 C C . LEU A 1 97 ? 2.655 -1.122 9.995 1.00 88.75 97 LEU A C 1
ATOM 813 O O . LEU A 1 97 ? 2.108 -2.223 9.920 1.00 88.75 97 LEU A O 1
ATOM 817 N N . GLU A 1 98 ? 3.665 -0.873 10.829 1.00 89.00 98 GLU A N 1
ATOM 818 C CA . GLU A 1 98 ? 4.242 -1.866 11.736 1.00 89.00 98 GLU A CA 1
ATOM 819 C C . GLU A 1 98 ? 3.192 -2.415 12.713 1.00 89.00 98 GLU A C 1
ATOM 821 O O . GLU A 1 98 ? 2.991 -3.630 12.786 1.00 89.00 98 GLU A O 1
ATOM 826 N N . ASN A 1 99 ? 2.426 -1.534 13.366 1.00 86.81 99 ASN A N 1
ATOM 827 C CA . ASN A 1 99 ? 1.326 -1.924 14.256 1.00 86.81 99 ASN A CA 1
ATOM 828 C C . ASN A 1 99 ? 0.236 -2.737 13.536 1.00 86.81 99 ASN A C 1
ATOM 830 O O . ASN A 1 99 ? -0.409 -3.593 14.143 1.00 86.81 99 ASN A O 1
ATOM 834 N N . CYS A 1 100 ? 0.036 -2.500 12.237 1.00 87.38 100 CYS A N 1
ATOM 835 C CA . CYS A 1 100 ? -0.907 -3.255 11.410 1.00 87.38 100 CYS A CA 1
ATOM 836 C C . CYS A 1 100 ? -0.309 -4.540 10.814 1.00 87.38 100 CYS A C 1
ATOM 838 O O . CYS A 1 100 ? -1.018 -5.280 10.123 1.00 87.38 100 CYS A O 1
ATOM 840 N N . GLN A 1 101 ? 0.973 -4.824 11.067 1.00 91.69 101 GLN A N 1
ATOM 841 C CA . GLN A 1 101 ? 1.724 -5.912 10.438 1.00 91.69 101 GLN A CA 1
ATOM 842 C C . GLN A 1 101 ? 1.684 -5.829 8.901 1.00 91.69 101 GLN A C 1
ATOM 844 O O . GLN A 1 101 ? 1.440 -6.831 8.219 1.00 91.69 101 GLN A O 1
ATOM 849 N N . ILE A 1 102 ? 1.860 -4.618 8.370 1.00 93.50 102 ILE A N 1
ATOM 850 C CA . ILE A 1 102 ? 1.953 -4.322 6.941 1.00 93.50 102 ILE A CA 1
ATOM 851 C C . ILE A 1 102 ? 3.402 -3.932 6.660 1.00 93.50 102 ILE A C 1
ATOM 853 O O . ILE A 1 102 ? 3.897 -2.945 7.198 1.00 93.50 102 ILE A O 1
ATOM 857 N N . SER A 1 103 ? 4.084 -4.688 5.806 1.00 94.62 103 SER A N 1
ATOM 858 C CA . SER A 1 103 ? 5.484 -4.411 5.482 1.00 94.62 103 SER A CA 1
ATOM 859 C C . SER A 1 103 ? 5.614 -3.171 4.600 1.00 94.62 103 SER A C 1
ATOM 861 O O . SER A 1 103 ? 4.820 -2.957 3.683 1.00 94.62 103 SER A O 1
ATOM 863 N N . LEU A 1 104 ? 6.643 -2.365 4.843 1.00 92.31 104 LEU A N 1
ATOM 864 C CA . LEU A 1 104 ? 6.943 -1.168 4.066 1.00 92.31 104 LEU A CA 1
ATOM 865 C C . LEU A 1 104 ? 8.217 -1.384 3.249 1.00 92.31 104 LEU A C 1
ATOM 867 O O . LEU A 1 104 ? 9.282 -1.596 3.819 1.00 92.31 104 LEU A O 1
ATOM 871 N N . PHE A 1 105 ? 8.123 -1.264 1.927 1.00 92.69 105 PHE A N 1
ATOM 872 C CA . PHE A 1 105 ? 9.283 -1.334 1.041 1.00 92.69 105 PHE A CA 1
ATOM 873 C C . PHE A 1 105 ? 9.536 -0.003 0.360 1.00 92.69 105 PHE A C 1
ATOM 875 O O . PHE A 1 105 ? 8.618 0.701 -0.066 1.00 92.69 105 PHE A O 1
ATOM 882 N N . LYS A 1 106 ? 10.819 0.319 0.235 1.00 89.38 106 LYS A N 1
ATOM 883 C CA . LYS A 1 106 ? 11.318 1.521 -0.418 1.00 89.38 106 LYS A CA 1
ATOM 884 C C . LYS A 1 106 ? 12.166 1.080 -1.595 1.00 89.38 106 LYS A C 1
ATOM 886 O O . LYS A 1 106 ? 13.203 0.452 -1.405 1.00 89.38 106 LYS A O 1
ATOM 891 N N . ILE A 1 107 ? 11.691 1.361 -2.798 1.00 90.75 107 ILE A N 1
ATOM 892 C CA . ILE A 1 107 ? 12.280 0.854 -4.032 1.00 90.75 107 ILE A CA 1
ATOM 893 C C . ILE A 1 107 ? 12.674 2.030 -4.914 1.00 90.75 107 ILE A C 1
ATOM 895 O O . ILE A 1 107 ? 11.885 2.947 -5.132 1.00 90.75 107 ILE A O 1
ATOM 899 N N . ASN A 1 108 ? 13.901 2.002 -5.425 1.00 88.31 108 ASN A N 1
ATOM 900 C CA . ASN A 1 108 ? 14.453 3.069 -6.254 1.00 88.31 108 ASN A CA 1
ATOM 901 C C . ASN A 1 108 ? 14.314 2.751 -7.745 1.00 88.31 108 ASN A C 1
ATOM 903 O O . ASN A 1 108 ? 14.270 3.657 -8.577 1.00 88.31 108 ASN A O 1
ATOM 907 N N . SER A 1 109 ? 14.245 1.466 -8.099 1.00 90.06 109 SER A N 1
ATOM 908 C CA . SER A 1 109 ? 14.184 1.012 -9.484 1.00 90.06 109 SER A CA 1
ATOM 909 C C . SER A 1 109 ? 13.308 -0.228 -9.663 1.00 90.06 109 SER A C 1
ATOM 911 O O . SER A 1 109 ? 13.118 -1.013 -8.739 1.00 90.06 109 SER A O 1
ATOM 913 N N . VAL A 1 110 ? 12.828 -0.458 -10.888 1.00 91.00 110 VAL A N 1
ATOM 914 C CA . VAL A 1 110 ? 12.105 -1.693 -11.247 1.00 91.00 110 VAL A CA 1
ATOM 915 C C . VAL A 1 110 ? 12.943 -2.945 -10.956 1.00 91.00 110 VAL A C 1
ATOM 917 O O . VAL A 1 110 ? 12.386 -3.981 -10.616 1.00 91.00 110 VAL A O 1
ATOM 920 N N . LYS A 1 111 ? 14.279 -2.864 -11.041 1.00 91.81 111 LYS A N 1
ATOM 921 C CA . LYS A 1 111 ? 15.163 -4.005 -10.756 1.00 91.81 111 LYS A CA 1
ATOM 922 C C . LYS A 1 111 ? 15.080 -4.441 -9.298 1.00 91.81 111 LYS A C 1
ATOM 924 O O . LYS A 1 111 ? 15.147 -5.635 -9.036 1.00 91.81 111 LYS A O 1
ATOM 929 N N . ASP A 1 112 ? 14.888 -3.505 -8.370 1.00 91.62 112 ASP A N 1
ATOM 930 C CA . ASP A 1 112 ? 14.878 -3.828 -6.942 1.00 91.62 112 ASP A CA 1
ATOM 931 C C . ASP A 1 112 ? 13.656 -4.683 -6.574 1.00 91.62 112 ASP A C 1
ATOM 933 O O . ASP A 1 112 ? 13.726 -5.444 -5.617 1.00 91.62 112 ASP A O 1
ATOM 937 N N . LEU A 1 113 ? 12.572 -4.642 -7.365 1.00 92.50 113 LEU A N 1
ATOM 938 C CA . LEU A 1 113 ? 11.431 -5.554 -7.199 1.00 92.50 113 LEU A CA 1
ATOM 939 C C . LEU A 1 113 ? 11.835 -7.034 -7.293 1.00 92.50 113 LEU A C 1
ATOM 941 O O . LEU A 1 113 ? 11.194 -7.880 -6.683 1.00 92.50 113 LEU A O 1
ATOM 945 N N . TYR A 1 114 ? 12.880 -7.332 -8.067 1.00 93.81 114 TYR A N 1
ATOM 946 C CA . TYR A 1 114 ? 13.363 -8.687 -8.342 1.00 93.81 114 TYR A CA 1
ATOM 947 C C . TYR A 1 114 ? 14.593 -9.071 -7.519 1.00 93.81 114 TYR A C 1
ATOM 949 O O . TYR A 1 114 ? 15.033 -10.213 -7.588 1.00 93.81 114 TYR A O 1
ATOM 957 N N . LEU A 1 115 ? 15.191 -8.114 -6.807 1.00 93.69 115 LEU A N 1
ATOM 958 C CA . LEU A 1 115 ? 16.422 -8.309 -6.034 1.00 93.69 115 LEU A CA 1
ATOM 959 C C . LEU A 1 115 ? 16.200 -8.141 -4.529 1.00 93.69 115 LEU A C 1
ATOM 961 O O . LEU A 1 115 ? 17.125 -8.330 -3.747 1.00 93.69 115 LEU A O 1
ATOM 965 N N . ASN A 1 116 ? 15.000 -7.730 -4.121 1.00 93.94 116 ASN A N 1
ATOM 966 C CA . ASN A 1 116 ? 14.643 -7.588 -2.723 1.00 93.94 116 ASN A CA 1
ATOM 967 C C . ASN A 1 116 ? 14.093 -8.921 -2.197 1.00 93.94 116 ASN A C 1
ATOM 969 O O . ASN A 1 116 ? 12.918 -9.232 -2.394 1.00 93.94 116 ASN A O 1
ATOM 973 N N . ASP A 1 117 ? 14.958 -9.689 -1.532 1.00 94.25 117 ASP A N 1
ATOM 974 C CA . ASP A 1 117 ? 14.623 -11.009 -0.986 1.00 94.25 117 ASP A CA 1
ATOM 975 C C . ASP A 1 117 ? 13.439 -10.946 -0.011 1.00 94.25 117 ASP A C 1
ATOM 977 O O . ASP A 1 117 ? 12.559 -11.799 -0.053 1.00 94.25 117 ASP A O 1
ATOM 981 N N . ASP A 1 118 ? 13.356 -9.908 0.824 1.00 94.75 118 ASP A N 1
ATOM 982 C CA . ASP A 1 118 ? 12.256 -9.735 1.780 1.00 94.75 118 ASP A CA 1
ATOM 983 C C . ASP A 1 118 ? 10.904 -9.533 1.079 1.00 94.75 118 ASP A C 1
ATOM 985 O O . ASP A 1 118 ? 9.882 -10.058 1.528 1.00 94.75 118 ASP A O 1
ATOM 989 N N . LEU A 1 119 ? 10.883 -8.791 -0.034 1.00 94.00 119 LEU A N 1
ATOM 990 C CA . LEU A 1 119 ? 9.680 -8.618 -0.845 1.00 94.00 119 LEU A CA 1
ATOM 991 C C . LEU A 1 119 ? 9.299 -9.937 -1.512 1.00 94.00 119 LEU A C 1
ATOM 993 O O . LEU A 1 119 ? 8.133 -10.313 -1.469 1.00 94.00 119 LEU A O 1
ATOM 997 N N . ILE A 1 120 ? 10.266 -10.644 -2.098 1.00 93.44 120 ILE A N 1
ATOM 998 C CA . ILE A 1 120 ? 10.026 -11.934 -2.754 1.00 93.44 120 ILE A CA 1
ATOM 999 C C . ILE A 1 120 ? 9.452 -12.937 -1.747 1.00 93.44 120 ILE A C 1
ATOM 1001 O O . ILE A 1 120 ? 8.374 -13.476 -1.977 1.00 93.44 120 ILE A O 1
ATOM 1005 N N . ASN A 1 121 ? 10.087 -13.081 -0.582 1.00 93.62 121 ASN A N 1
ATOM 1006 C CA . ASN A 1 121 ? 9.628 -13.953 0.502 1.00 93.62 121 ASN A CA 1
ATOM 1007 C C . ASN A 1 121 ? 8.230 -13.581 1.023 1.00 93.62 121 ASN A C 1
ATOM 1009 O O . ASN A 1 121 ? 7.503 -14.434 1.525 1.00 93.62 121 ASN A O 1
ATOM 1013 N N . LEU A 1 122 ? 7.849 -12.301 0.957 1.00 93.56 122 LEU A N 1
ATOM 1014 C CA . LEU A 1 122 ? 6.513 -11.851 1.348 1.00 93.56 122 LEU A CA 1
ATOM 1015 C C . LEU A 1 122 ? 5.443 -12.205 0.308 1.00 93.56 122 LEU A C 1
ATOM 1017 O O . LEU A 1 122 ? 4.272 -12.369 0.679 1.00 93.56 122 LEU A O 1
ATOM 1021 N N . LEU A 1 123 ? 5.832 -12.249 -0.968 1.00 89.69 123 LEU A N 1
ATOM 1022 C CA . LEU A 1 123 ? 4.953 -12.578 -2.083 1.00 89.69 123 LEU A CA 1
ATOM 1023 C C . LEU A 1 123 ? 4.736 -14.087 -2.222 1.00 89.69 123 LEU A C 1
ATOM 1025 O O . LEU A 1 123 ? 3.647 -14.457 -2.644 1.00 89.69 123 LEU A O 1
ATOM 1029 N N . GLU A 1 124 ? 5.696 -14.932 -1.841 1.00 83.12 124 GLU A N 1
ATOM 1030 C CA . GLU A 1 124 ? 5.553 -16.404 -1.789 1.00 83.12 124 GLU A CA 1
ATOM 1031 C C . GLU A 1 124 ? 4.522 -16.903 -0.744 1.00 83.12 124 GLU A C 1
ATOM 1033 O O . GLU A 1 124 ? 3.793 -17.880 -1.054 1.00 83.12 124 GLU A O 1
#

pLDDT: mean 87.09, std 10.87, range [49.38, 96.75]

Secondary structure (DSSP, 8-state):
--PPPP--S-HHHHHHHHHHHHHSPTTEEEEEEEEGGGT---SSPTTSHHHHHHHHHHHH-EEEEEEEETTTTEEEEEEEETTSTT----HHHHHHHHHTT-EEEEESSTTHHHH-HHHHHHH-

Sequence (124 aa):
MDTKLRQLMSDEELEFFSHLTRLCPEGMIPLARVKLTEFVFPLAEYGTDLFYHDFKELNKITVPFFIYSFKKKKPVCVIFYLKDNKVGFNDALEIWLENCQISLFKINSVKDLYLNDDLINLLE

Foldseek 3Di:
DDDDDDDPDDPQLVVLLVLVQVLADPQKDKDAFAQCLVAAADPDDPPDPVRVVVSVVSRVDGQGMWMAGNVVRHTAEGEDAPCPVPDPDDPVVVVRCVVVNHYYYYHPHSVCCVVVPVNSVSSD